Protein AF-A0A9P0LXF2-F1 (afdb_monomer)

Sequence (141 aa):
MTELFGRAYLKVKTGEIAANGFRVTGLWPLNKNIFTAVDYLAAQPLEESMVNLRTPAEGKPLTEASTSRQDTNIEPVPSTSGISHSSLGVVSPYDISPVPNKKRKPSNRGRNASVAAVITSSRYREDLIEKSKKKEEKQNK

Organism: Acanthoscelides obtectus (NCBI:txid200917)

Solvent-accessible surface area (backbone atoms only — not comparable to full-atom values): 9912 Å² total; per-residue (Å²): 112,69,68,61,52,53,56,50,50,62,68,65,69,40,69,66,56,54,50,50,50,30,43,74,69,23,66,42,71,73,39,69,88,78,55,54,75,72,77,47,54,84,72,49,77,80,77,75,82,73,94,73,89,83,83,91,79,86,89,86,89,83,82,93,78,94,76,94,77,80,91,77,89,75,79,86,74,80,87,85,77,85,78,69,67,82,79,72,76,66,75,51,69,57,77,79,53,65,78,82,83,77,80,77,73,85,71,84,79,71,78,82,88,80,78,92,73,62,78,90,39,68,67,50,53,53,54,50,55,52,55,51,50,59,50,51,59,63,70,78,105

Radius of gyration: 33.02 Å; Cα contacts (8 Å, |Δi|>4): 20; chains: 1; bounding box: 90×54×58 Å

pLDDT: mean 76.49, std 18.2, range [31.91, 96.12]

Foldseek 3Di:
DVVVVVVVVVVCPDVVNVQVVCVVCCVVVNDVVNDDPVNCPVVPPPPPDDDDDDDDDDDDDDDDDDDDDDDDDDDPDPPPDDDDPVPPPDDDPCNVPNDDDDPDDPDPPDDPDDDDDDCPDPVVVVVVVVVVVVVVVVVVD

Secondary structure (DSSP, 8-state):
-HHHHHHHHHHH--HHHHHHHHHHTTTTTT-TTTS-HHHHHTTS----S-------------------------------S---TTTTT---HHHHSPPP---PPPP--SPPPPPP--TTSHHHHHHHHHHHHHHHHHH--

Structure (mmCIF, N/CA/C/O backbone):
data_AF-A0A9P0LXF2-F1
#
_entry.id   AF-A0A9P0LXF2-F1
#
loop_
_atom_site.group_PDB
_atom_site.id
_atom_site.type_symbol
_atom_site.label_atom_id
_atom_site.label_alt_id
_atom_site.label_comp_id
_atom_site.label_asym_id
_atom_site.label_entity_id
_atom_site.label_seq_id
_atom_site.pdbx_PDB_ins_code
_atom_site.Cartn_x
_atom_site.Cartn_y
_atom_site.Cartn_z
_atom_site.occupancy
_atom_site.B_iso_or_equiv
_atom_site.auth_seq_id
_atom_site.auth_comp_id
_atom_site.auth_asym_id
_atom_site.auth_atom_id
_atom_site.pdbx_PDB_model_num
ATOM 1 N N . MET A 1 1 ? -10.678 0.001 17.768 1.00 59.47 1 MET A N 1
ATOM 2 C CA . MET A 1 1 ? -10.142 0.135 16.392 1.00 59.47 1 MET A CA 1
ATOM 3 C C . MET A 1 1 ? -8.732 -0.433 16.277 1.00 59.47 1 MET A C 1
ATOM 5 O O . MET A 1 1 ? -8.532 -1.309 15.448 1.00 59.47 1 MET A O 1
ATOM 9 N N . THR A 1 2 ? -7.784 -0.032 17.127 1.00 74.44 2 THR A N 1
ATOM 10 C CA . THR A 1 2 ? -6.371 -0.468 17.074 1.00 74.44 2 THR A CA 1
ATOM 11 C C . THR A 1 2 ? -6.164 -1.988 17.157 1.00 74.44 2 THR A C 1
ATOM 13 O O . THR A 1 2 ? -5.349 -2.533 16.421 1.00 74.44 2 THR A O 1
ATOM 16 N N . GLU A 1 3 ? -6.944 -2.701 17.975 1.00 83.56 3 GLU A N 1
ATOM 17 C CA . GLU A 1 3 ? -6.821 -4.163 18.117 1.00 83.56 3 GLU A CA 1
ATOM 18 C C . GLU A 1 3 ? -7.194 -4.946 16.852 1.00 83.56 3 GLU A C 1
ATOM 20 O O . GLU A 1 3 ? -6.553 -5.945 16.526 1.00 83.56 3 GLU A O 1
ATOM 25 N N . LEU A 1 4 ? -8.209 -4.486 16.113 1.00 91.25 4 LEU A N 1
ATOM 26 C CA . LEU A 1 4 ? -8.622 -5.120 14.862 1.00 91.25 4 LEU A CA 1
ATOM 27 C C . LEU A 1 4 ? -7.525 -4.970 13.802 1.00 91.25 4 LEU A C 1
ATOM 29 O O . LEU A 1 4 ? -7.168 -5.946 13.145 1.00 91.25 4 LEU A O 1
ATOM 33 N N . PHE A 1 5 ? -6.947 -3.768 13.696 1.00 86.81 5 PHE A N 1
ATOM 34 C CA . PHE A 1 5 ? -5.826 -3.498 12.797 1.00 86.81 5 PHE A CA 1
ATOM 35 C C . PHE A 1 5 ? -4.584 -4.314 13.160 1.00 86.81 5 PHE A C 1
ATOM 37 O O . PHE A 1 5 ? -3.991 -4.919 12.273 1.00 86.81 5 PHE A O 1
ATOM 44 N N . GLY A 1 6 ? -4.218 -4.402 14.443 1.00 90.69 6 GLY A N 1
ATOM 45 C CA . GLY A 1 6 ? -3.052 -5.180 14.876 1.00 90.69 6 GLY A CA 1
ATOM 46 C C . GLY A 1 6 ? -3.177 -6.669 14.538 1.00 90.69 6 GLY A C 1
ATOM 47 O O . GLY A 1 6 ? -2.262 -7.261 13.967 1.00 90.69 6 GLY A O 1
ATOM 48 N N . ARG A 1 7 ? -4.345 -7.268 14.810 1.00 88.94 7 ARG A N 1
ATOM 49 C CA . ARG A 1 7 ? -4.610 -8.682 14.490 1.00 88.94 7 ARG A CA 1
ATOM 50 C C . ARG A 1 7 ? -4.647 -8.941 12.985 1.00 88.94 7 ARG A C 1
ATOM 52 O O . ARG A 1 7 ? -4.134 -9.962 12.538 1.00 88.94 7 ARG A O 1
ATOM 59 N N . ALA A 1 8 ? -5.237 -8.035 12.207 1.00 89.44 8 ALA A N 1
ATOM 60 C CA . ALA A 1 8 ? -5.246 -8.141 10.751 1.00 89.44 8 ALA A CA 1
ATOM 61 C C . ALA A 1 8 ? -3.829 -8.012 10.168 1.00 89.44 8 ALA A C 1
ATOM 63 O O . ALA A 1 8 ? -3.437 -8.822 9.333 1.00 89.44 8 ALA A O 1
ATOM 64 N N . TYR A 1 9 ? -3.033 -7.059 10.656 1.00 88.56 9 TYR A N 1
ATOM 65 C CA . TYR A 1 9 ? -1.663 -6.838 10.198 1.00 88.56 9 TYR A CA 1
ATOM 66 C C . TYR A 1 9 ? -0.767 -8.060 10.432 1.00 88.56 9 TYR A C 1
ATOM 68 O O . TYR A 1 9 ? -0.079 -8.504 9.516 1.00 88.56 9 TYR A O 1
ATOM 76 N N . LEU A 1 10 ? -0.830 -8.660 11.626 1.00 88.06 10 LEU A N 1
ATOM 77 C CA . LEU A 1 10 ? -0.063 -9.872 11.936 1.00 88.06 10 LEU A CA 1
ATOM 78 C C . LEU A 1 10 ? -0.473 -11.068 11.062 1.00 88.06 10 LEU A C 1
ATOM 80 O O . LEU A 1 10 ? 0.386 -11.849 10.670 1.00 88.06 10 LEU A O 1
ATOM 84 N N . LYS A 1 11 ? -1.760 -11.184 10.707 1.00 87.56 11 LYS A N 1
ATOM 85 C CA . LYS A 1 11 ? -2.256 -12.231 9.797 1.00 87.56 11 LYS A CA 1
ATOM 86 C C . LYS A 1 11 ? -1.806 -12.046 8.349 1.00 87.56 11 LYS A C 1
ATOM 88 O O . LYS A 1 11 ? -1.623 -13.031 7.648 1.00 87.56 11 LYS A O 1
ATOM 93 N N . VAL A 1 12 ? -1.665 -10.804 7.893 1.00 87.44 12 VAL A N 1
ATOM 94 C CA . VAL A 1 12 ? -1.262 -10.486 6.512 1.00 87.44 12 VAL A CA 1
ATOM 95 C C . VAL A 1 12 ? 0.262 -10.522 6.344 1.00 87.44 12 VAL A C 1
ATOM 97 O O . VAL A 1 12 ? 0.768 -10.694 5.239 1.00 87.44 12 VAL A O 1
ATOM 100 N N . LYS A 1 13 ? 1.026 -10.420 7.435 1.00 86.00 13 LYS A N 1
ATOM 101 C CA . LYS A 1 13 ? 2.493 -10.487 7.424 1.00 86.00 13 LYS A CA 1
ATOM 102 C C . LYS A 1 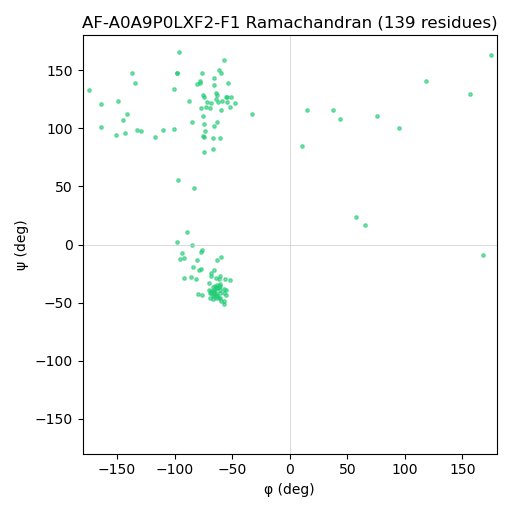13 ? 3.013 -11.936 7.419 1.00 86.00 13 LYS A C 1
ATOM 104 O O . LYS A 1 13 ? 3.872 -12.291 8.224 1.00 86.00 13 LYS A O 1
ATOM 109 N N . THR A 1 14 ? 2.492 -12.789 6.539 1.00 92.38 14 THR A N 1
ATOM 110 C CA . THR A 1 14 ? 2.969 -14.174 6.385 1.00 92.38 14 THR A CA 1
ATOM 111 C C . THR A 1 14 ? 3.939 -14.304 5.214 1.00 92.38 14 THR A C 1
ATOM 113 O O . THR A 1 14 ? 3.819 -13.622 4.195 1.00 92.38 14 THR A O 1
ATOM 116 N N . GLY A 1 15 ? 4.909 -15.215 5.344 1.00 91.69 15 GLY A N 1
ATOM 117 C CA . GLY A 1 15 ? 5.869 -15.508 4.275 1.00 91.69 15 GLY A CA 1
ATOM 118 C C . GLY A 1 15 ? 5.202 -16.048 3.008 1.00 91.69 15 GLY A C 1
ATOM 119 O O . GLY A 1 15 ? 5.661 -15.761 1.910 1.00 91.69 15 GLY A O 1
ATOM 120 N N . GLU A 1 16 ? 4.074 -16.749 3.138 1.00 93.56 16 GLU A N 1
ATOM 121 C CA . GLU A 1 16 ? 3.280 -17.238 2.003 1.00 93.56 16 GLU A CA 1
ATOM 122 C C . GLU A 1 16 ? 2.766 -16.102 1.113 1.00 93.56 16 GLU A C 1
ATOM 124 O O . GLU A 1 16 ? 2.783 -16.219 -0.112 1.00 93.56 16 GLU A O 1
ATOM 129 N N . ILE A 1 17 ? 2.344 -14.978 1.705 1.00 94.56 17 ILE A N 1
ATOM 130 C CA . ILE A 1 17 ? 1.909 -13.798 0.946 1.00 94.56 17 ILE A CA 1
ATOM 131 C C . ILE A 1 17 ? 3.096 -13.202 0.181 1.00 94.56 17 ILE A C 1
ATOM 133 O O . ILE A 1 17 ? 2.957 -12.879 -0.999 1.00 94.56 17 ILE A O 1
ATOM 137 N N . ALA A 1 18 ? 4.275 -13.133 0.806 1.00 94.12 18 ALA A N 1
ATOM 138 C CA . ALA A 1 18 ? 5.495 -12.682 0.137 1.00 94.12 18 ALA A CA 1
ATOM 13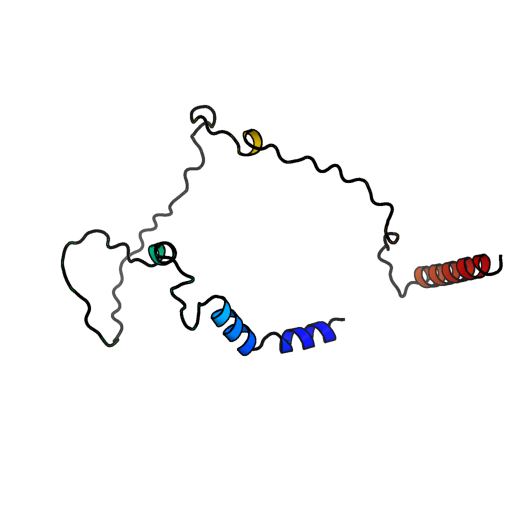9 C C . ALA A 1 18 ? 5.909 -13.627 -1.010 1.00 94.12 18 ALA A C 1
ATOM 141 O O . ALA A 1 18 ? 6.164 -13.168 -2.122 1.00 94.12 18 ALA A O 1
ATOM 142 N N . ALA A 1 19 ? 5.897 -14.944 -0.776 1.00 95.19 19 ALA A N 1
ATOM 143 C CA . ALA A 1 19 ? 6.214 -15.964 -1.777 1.00 95.19 19 ALA A CA 1
ATOM 144 C C . ALA A 1 19 ? 5.259 -15.909 -2.979 1.00 95.19 19 ALA A C 1
ATOM 146 O O . ALA A 1 19 ? 5.688 -15.977 -4.131 1.00 95.19 19 ALA A O 1
ATOM 147 N N . ASN A 1 20 ? 3.962 -15.721 -2.723 1.00 95.81 20 ASN A N 1
ATOM 148 C CA . ASN A 1 20 ? 2.974 -15.519 -3.777 1.00 95.81 20 ASN A CA 1
ATOM 149 C C . ASN A 1 20 ? 3.211 -14.217 -4.550 1.00 95.81 20 ASN A C 1
ATOM 151 O O . ASN A 1 20 ? 3.070 -14.216 -5.771 1.00 95.81 20 ASN A O 1
ATOM 155 N N . GLY A 1 21 ? 3.622 -13.145 -3.870 1.00 96.12 21 GLY A N 1
ATOM 156 C CA . GLY A 1 21 ? 4.048 -11.903 -4.512 1.00 96.12 21 GLY A CA 1
ATOM 157 C C . GLY A 1 21 ? 5.194 -12.130 -5.500 1.00 96.12 21 GLY A C 1
ATOM 158 O O . GLY A 1 21 ? 5.062 -11.769 -6.667 1.00 96.12 21 GLY A O 1
ATOM 159 N N . PHE A 1 22 ? 6.265 -12.807 -5.072 1.00 96.00 22 PHE A N 1
ATOM 160 C CA . PHE A 1 22 ? 7.400 -13.132 -5.946 1.00 96.00 22 PHE A CA 1
ATOM 161 C C . PHE A 1 22 ? 7.012 -14.002 -7.145 1.00 96.00 22 PHE A C 1
ATOM 163 O O . PHE A 1 22 ? 7.546 -13.819 -8.238 1.00 96.00 22 PHE A O 1
ATOM 170 N N . ARG A 1 23 ? 6.065 -14.926 -6.961 1.00 95.88 23 ARG A N 1
ATOM 171 C CA . ARG A 1 23 ? 5.566 -15.787 -8.038 1.00 95.88 23 ARG A CA 1
ATOM 172 C C . ARG A 1 23 ? 4.775 -15.009 -9.083 1.00 95.88 23 ARG A C 1
ATOM 174 O O . ARG A 1 23 ? 4.943 -15.258 -10.272 1.00 95.88 23 ARG A O 1
ATOM 181 N N . VAL A 1 24 ? 3.928 -14.070 -8.657 1.00 95.31 24 VAL A N 1
ATOM 182 C CA . VAL A 1 24 ? 3.116 -13.244 -9.569 1.00 95.31 24 VAL A CA 1
ATOM 183 C C . VAL A 1 24 ? 3.982 -12.260 -10.350 1.00 95.31 24 VAL A C 1
ATOM 185 O O . VAL A 1 24 ? 3.756 -12.066 -11.540 1.00 95.31 24 VAL A O 1
ATOM 188 N N . THR A 1 25 ? 4.996 -11.673 -9.715 1.00 95.06 25 THR A N 1
ATOM 189 C CA . THR A 1 25 ? 5.937 -10.776 -10.401 1.00 95.06 25 THR A CA 1
ATOM 190 C C . THR A 1 25 ? 6.972 -11.524 -11.244 1.00 95.06 25 THR A C 1
ATOM 192 O O . THR A 1 25 ? 7.747 -10.892 -11.953 1.00 95.06 25 THR A O 1
ATOM 195 N N . GLY A 1 26 ? 7.003 -12.860 -11.170 1.00 95.19 26 GLY A N 1
ATOM 196 C CA . GLY A 1 26 ? 8.004 -13.702 -11.824 1.00 95.19 26 GLY A CA 1
ATOM 197 C C . GLY A 1 26 ? 9.416 -13.514 -11.289 1.00 95.19 26 GLY A C 1
ATOM 198 O O . GLY A 1 26 ? 10.366 -13.921 -11.952 1.00 95.19 26 GLY A O 1
ATOM 199 N N . LEU A 1 27 ? 9.565 -12.909 -10.110 1.00 95.19 27 LEU A N 1
ATOM 200 C CA . LEU A 1 27 ? 10.851 -12.793 -9.433 1.00 95.19 27 LEU A CA 1
ATOM 201 C C . LEU A 1 27 ? 11.328 -14.175 -8.956 1.00 95.19 27 LEU A C 1
ATOM 203 O O . LEU A 1 27 ? 12.507 -14.500 -9.075 1.00 95.19 27 LEU A O 1
ATOM 207 N N . TRP A 1 28 ? 10.400 -14.996 -8.439 1.00 91.94 28 TRP A N 1
ATOM 208 C CA . TRP A 1 28 ? 10.677 -16.365 -8.001 1.00 91.94 28 TRP A CA 1
ATOM 209 C C . TRP A 1 28 ? 9.468 -17.314 -8.163 1.00 91.94 28 TRP A C 1
ATOM 211 O O . TRP A 1 28 ? 8.427 -17.072 -7.549 1.00 91.94 28 TRP A O 1
ATOM 221 N N . PRO A 1 29 ? 9.601 -18.437 -8.895 1.00 93.56 29 PRO A N 1
ATOM 222 C CA . PRO A 1 29 ? 10.730 -18.778 -9.760 1.00 93.56 29 PRO A CA 1
ATOM 223 C C . PRO A 1 29 ? 10.916 -17.730 -10.861 1.00 93.56 29 PRO A C 1
ATOM 225 O O . PRO A 1 29 ? 9.939 -17.136 -11.315 1.00 93.56 29 PRO A O 1
ATOM 228 N N . LEU A 1 30 ? 12.165 -17.499 -11.272 1.00 93.31 30 LEU A N 1
ATOM 229 C CA . LEU A 1 30 ? 12.481 -16.475 -12.264 1.00 93.31 30 LEU A CA 1
ATOM 230 C C . LEU A 1 30 ? 11.748 -16.758 -13.585 1.00 93.31 30 LEU A C 1
ATOM 232 O O . LEU A 1 30 ? 12.031 -17.752 -14.259 1.00 93.31 30 LEU A O 1
ATOM 236 N N . ASN A 1 31 ? 10.843 -15.864 -13.978 1.00 94.44 31 ASN A N 1
ATOM 237 C CA . ASN A 1 31 ? 10.129 -15.932 -15.246 1.00 94.44 31 ASN A CA 1
ATOM 238 C C . ASN A 1 31 ? 10.751 -14.966 -16.262 1.00 94.44 31 ASN A C 1
ATOM 240 O O . ASN A 1 31 ? 10.450 -13.773 -16.276 1.00 94.44 31 ASN A O 1
ATOM 244 N N . LYS A 1 32 ? 11.588 -15.501 -17.155 1.00 92.25 32 LYS A N 1
ATOM 245 C CA . LYS A 1 32 ? 12.301 -14.730 -18.190 1.00 92.25 32 LYS A CA 1
ATOM 246 C C . LYS A 1 32 ? 11.385 -14.040 -19.208 1.00 92.25 32 LYS A C 1
ATOM 248 O O . LYS A 1 32 ? 11.859 -13.192 -19.943 1.00 92.25 32 LYS A O 1
ATOM 253 N N . ASN A 1 33 ? 10.097 -14.382 -19.256 1.00 93.31 33 ASN A N 1
ATOM 254 C CA . ASN A 1 33 ? 9.146 -13.743 -20.169 1.00 93.31 33 ASN A CA 1
ATOM 255 C C . ASN A 1 33 ? 8.634 -12.390 -19.644 1.00 93.31 33 ASN A C 1
ATOM 257 O O . ASN A 1 33 ? 7.996 -11.657 -20.391 1.00 93.31 33 ASN A O 1
ATOM 261 N N . ILE A 1 34 ? 8.868 -12.082 -18.361 1.00 93.19 34 ILE A N 1
ATOM 262 C CA . ILE A 1 34 ? 8.467 -10.812 -17.733 1.00 93.19 34 ILE A CA 1
ATOM 263 C C . ILE A 1 34 ? 9.595 -9.773 -17.815 1.00 93.19 34 ILE A C 1
ATOM 265 O O . ILE A 1 34 ? 9.316 -8.581 -17.888 1.00 93.19 34 ILE A O 1
ATOM 269 N N . PHE A 1 35 ? 10.852 -10.222 -17.840 1.00 92.44 35 PHE A N 1
ATOM 270 C CA . PHE A 1 35 ? 12.033 -9.364 -17.906 1.00 92.44 35 PHE A CA 1
ATOM 271 C C . PHE A 1 35 ? 12.585 -9.312 -19.327 1.00 92.44 35 PHE A C 1
ATOM 273 O O . PHE A 1 35 ? 12.765 -10.337 -19.983 1.00 92.44 35 PHE A O 1
ATOM 280 N N . THR A 1 36 ? 12.891 -8.113 -19.798 1.00 92.50 36 THR A N 1
ATOM 281 C CA . THR A 1 36 ? 13.516 -7.878 -21.100 1.00 92.50 36 THR A CA 1
ATOM 282 C C . THR A 1 36 ? 15.029 -7.737 -20.957 1.00 92.50 36 THR A C 1
ATOM 284 O O . THR A 1 36 ? 15.548 -7.532 -19.864 1.00 92.50 36 THR A O 1
ATOM 287 N N . ALA A 1 37 ? 15.769 -7.803 -22.069 1.00 88.81 37 ALA A N 1
ATOM 288 C CA . ALA A 1 37 ? 17.223 -7.612 -22.052 1.00 88.81 37 ALA A CA 1
ATOM 289 C C . ALA A 1 37 ? 17.644 -6.261 -21.438 1.00 88.81 37 ALA A C 1
ATOM 291 O O . ALA A 1 37 ? 18.706 -6.173 -20.829 1.00 88.81 37 ALA A O 1
ATOM 292 N N . VAL A 1 38 ? 16.791 -5.237 -21.559 1.00 91.38 38 VAL A N 1
ATOM 293 C CA . VAL A 1 38 ? 17.031 -3.892 -21.020 1.00 91.38 38 VAL A CA 1
ATOM 294 C C . VAL A 1 38 ? 17.112 -3.906 -19.493 1.00 91.38 38 VAL A C 1
ATOM 296 O O . VAL A 1 38 ? 17.973 -3.237 -18.927 1.00 91.38 38 VAL A O 1
ATOM 299 N N . ASP A 1 39 ? 16.291 -4.722 -18.828 1.00 90.94 39 ASP A N 1
ATOM 300 C CA . ASP A 1 39 ? 16.255 -4.826 -17.362 1.00 90.94 39 ASP A CA 1
ATOM 301 C C . ASP A 1 39 ? 17.560 -5.405 -16.785 1.00 90.94 39 ASP A C 1
ATOM 303 O O . ASP A 1 39 ? 17.899 -5.163 -15.627 1.00 90.94 39 ASP A O 1
ATOM 307 N N . TYR A 1 40 ? 18.326 -6.133 -17.604 1.00 86.75 40 TYR A N 1
ATOM 308 C CA . TYR A 1 40 ? 19.616 -6.711 -17.229 1.00 86.75 40 TYR A CA 1
ATOM 309 C C . TYR A 1 40 ? 20.814 -5.808 -17.552 1.00 86.75 40 TYR A C 1
ATOM 311 O O . TYR A 1 40 ? 21.906 -6.085 -17.060 1.00 86.75 40 TYR A O 1
ATOM 319 N N . LEU A 1 41 ? 20.643 -4.726 -18.327 1.00 88.94 41 LEU A N 1
ATOM 320 C CA . LEU A 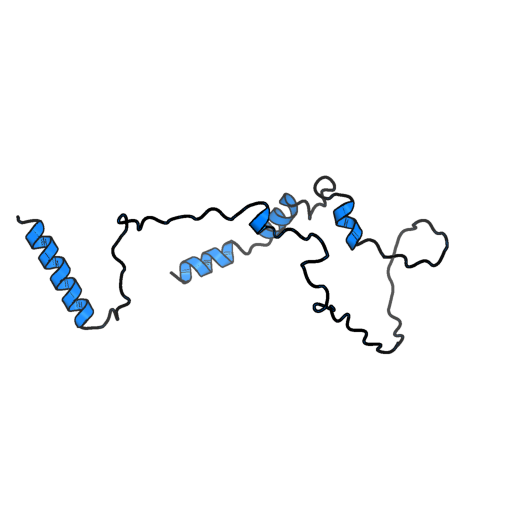1 41 ? 21.749 -3.836 -18.720 1.00 88.94 41 LEU A CA 1
ATOM 321 C C . LEU A 1 41 ? 22.423 -3.178 -17.513 1.00 88.94 41 LEU A C 1
ATOM 323 O O . LEU A 1 41 ? 23.638 -3.043 -17.491 1.00 88.94 41 LEU A O 1
ATOM 327 N N . ALA A 1 42 ? 21.653 -2.821 -16.483 1.00 85.56 42 ALA A N 1
ATOM 328 C CA . ALA A 1 42 ? 22.195 -2.220 -15.263 1.00 85.56 42 ALA A CA 1
ATOM 329 C C . ALA A 1 42 ? 23.047 -3.196 -14.432 1.00 85.56 42 ALA A C 1
ATOM 331 O O . ALA A 1 42 ? 23.888 -2.768 -13.649 1.00 85.56 42 ALA A O 1
ATOM 332 N N . ALA A 1 43 ? 22.807 -4.502 -14.584 1.00 83.50 43 ALA A N 1
ATOM 333 C CA . ALA A 1 43 ? 23.564 -5.551 -13.912 1.00 83.50 43 ALA A CA 1
ATOM 334 C C . ALA A 1 43 ? 24.731 -6.069 -14.764 1.00 83.50 43 ALA A C 1
ATOM 336 O O . ALA A 1 43 ? 25.519 -6.875 -14.268 1.00 83.50 43 ALA A O 1
ATOM 337 N N . GLN A 1 44 ? 24.839 -5.649 -16.032 1.00 81.88 44 GLN A N 1
ATOM 338 C CA . GLN A 1 44 ? 26.012 -5.971 -16.829 1.00 81.88 44 GLN A CA 1
ATOM 339 C C . GLN A 1 44 ? 27.224 -5.299 -16.184 1.00 81.88 44 GLN A C 1
ATOM 341 O O . GLN A 1 44 ? 27.203 -4.084 -15.972 1.00 81.88 44 GLN A O 1
ATOM 346 N N . PRO A 1 45 ? 28.281 -6.063 -15.866 1.00 81.56 45 PRO A N 1
ATOM 347 C CA . PRO A 1 45 ? 29.556 -5.471 -15.517 1.00 81.56 45 PRO A CA 1
ATOM 348 C C . PRO A 1 45 ? 29.957 -4.545 -16.662 1.00 81.56 45 PRO A C 1
ATOM 350 O O . PRO A 1 45 ? 30.016 -4.973 -17.818 1.00 81.56 45 PRO A O 1
ATOM 353 N N . LEU A 1 46 ? 30.179 -3.267 -16.355 1.00 71.31 46 LEU A N 1
ATOM 354 C CA . LEU A 1 46 ? 30.854 -2.371 -17.277 1.00 71.31 46 LEU A CA 1
ATOM 355 C C . LEU A 1 46 ? 32.287 -2.895 -17.366 1.00 71.31 46 LEU A C 1
ATOM 357 O O . LEU A 1 46 ? 33.129 -2.578 -16.532 1.00 71.31 46 LEU A O 1
ATOM 361 N N . GLU A 1 47 ? 32.532 -3.778 -18.327 1.00 66.62 47 GLU A N 1
ATOM 362 C CA . GLU A 1 47 ? 33.878 -4.161 -18.727 1.00 66.62 47 GLU A CA 1
ATOM 363 C C . GLU A 1 47 ? 34.505 -2.910 -19.351 1.00 66.62 47 GLU A C 1
ATOM 365 O O . GLU A 1 47 ? 34.459 -2.693 -20.566 1.00 66.62 47 GLU A O 1
ATOM 370 N N . GLU A 1 48 ? 35.025 -2.026 -18.499 1.00 62.41 48 GLU A N 1
ATOM 371 C CA . GLU A 1 48 ? 35.927 -0.957 -18.895 1.00 62.41 48 GLU A CA 1
ATOM 372 C C . GLU A 1 48 ? 37.167 -1.616 -19.501 1.00 62.41 48 GLU A C 1
ATOM 374 O O . GLU A 1 48 ? 38.092 -2.035 -18.814 1.00 62.41 48 GLU A O 1
ATOM 379 N N . SER A 1 49 ? 37.104 -1.792 -20.820 1.00 58.16 49 SER A N 1
ATOM 380 C CA . SER A 1 49 ? 38.177 -2.098 -21.759 1.00 58.16 49 SER A CA 1
ATOM 381 C C . SER A 1 49 ? 39.523 -2.492 -21.140 1.00 58.16 49 SER A C 1
ATOM 383 O O . SER A 1 49 ? 40.453 -1.688 -21.103 1.00 58.16 49 SER A O 1
ATOM 385 N N . MET A 1 50 ? 39.691 -3.768 -20.807 1.00 49.06 50 MET A N 1
ATOM 386 C CA . MET A 1 50 ? 40.978 -4.434 -20.989 1.00 49.06 50 MET A CA 1
ATOM 387 C C . MET A 1 50 ? 40.743 -5.783 -21.668 1.00 49.06 50 MET A C 1
ATOM 389 O O . MET A 1 50 ? 40.336 -6.775 -21.080 1.00 49.06 50 MET A O 1
ATOM 393 N N . VAL A 1 51 ? 40.966 -5.759 -22.977 1.00 48.97 51 VAL A N 1
ATOM 394 C CA . VAL A 1 51 ? 41.054 -6.873 -23.921 1.00 48.97 51 VAL A CA 1
ATOM 395 C C . VAL A 1 51 ? 41.654 -8.144 -23.286 1.00 48.97 51 VAL A C 1
ATOM 397 O O . VAL A 1 51 ? 42.842 -8.160 -22.982 1.00 48.97 51 VAL A O 1
ATOM 400 N N . ASN A 1 52 ? 40.868 -9.217 -23.119 1.00 47.41 52 ASN A N 1
ATOM 401 C CA . ASN A 1 52 ? 40.929 -10.468 -23.907 1.00 47.41 52 ASN A CA 1
ATOM 402 C C . ASN A 1 52 ? 40.335 -11.688 -23.168 1.00 47.41 52 ASN A C 1
ATOM 404 O O . ASN A 1 52 ? 40.782 -12.050 -22.088 1.00 47.41 52 ASN A O 1
ATOM 408 N N . LEU A 1 53 ? 39.435 -12.387 -23.876 1.00 52.12 53 LEU A N 1
ATOM 409 C CA . LEU A 1 53 ? 39.202 -13.843 -23.883 1.00 52.12 53 LEU A CA 1
ATOM 410 C C . LEU A 1 53 ? 39.184 -14.572 -22.523 1.00 52.12 53 LEU A C 1
ATOM 412 O O . LEU A 1 53 ? 40.244 -14.940 -22.022 1.00 52.12 53 LEU A O 1
ATOM 416 N N . ARG A 1 54 ? 37.997 -15.004 -22.061 1.00 43.09 54 ARG A N 1
ATOM 417 C CA . ARG A 1 54 ? 37.726 -16.432 -21.766 1.00 43.09 54 ARG A CA 1
ATOM 418 C C . ARG A 1 54 ? 36.266 -16.717 -21.387 1.00 43.09 54 ARG A C 1
ATOM 420 O O . ARG A 1 54 ? 35.650 -16.054 -20.567 1.00 43.09 54 ARG A O 1
ATOM 427 N N . THR A 1 55 ? 35.776 -17.757 -22.045 1.00 38.75 55 THR A N 1
ATOM 428 C CA . THR A 1 55 ? 34.510 -18.492 -21.948 1.00 38.75 55 THR A CA 1
ATOM 429 C C . THR A 1 55 ? 34.269 -19.065 -20.531 1.00 38.75 55 THR A C 1
ATOM 431 O O . THR A 1 55 ? 35.237 -19.249 -19.792 1.00 38.75 55 THR A O 1
ATOM 434 N N . PRO A 1 56 ? 33.015 -19.380 -20.137 1.00 50.16 56 PRO A N 1
ATOM 435 C CA . PRO A 1 56 ? 32.636 -19.686 -18.756 1.00 50.16 56 PRO A CA 1
ATOM 436 C C . PRO A 1 56 ? 32.966 -21.130 -18.361 1.00 50.16 56 PRO A C 1
ATOM 438 O O . PRO A 1 56 ? 32.672 -22.059 -19.112 1.00 50.16 56 PRO A O 1
ATOM 441 N N . ALA A 1 57 ? 33.488 -21.321 -17.149 1.00 36.81 57 ALA A N 1
ATOM 442 C CA . ALA A 1 57 ? 33.547 -22.619 -16.486 1.00 36.81 57 ALA A CA 1
ATOM 443 C C . ALA A 1 57 ? 33.088 -22.488 -15.029 1.00 36.81 57 ALA A C 1
ATOM 445 O O . ALA A 1 57 ? 33.379 -21.513 -14.339 1.00 36.81 57 ALA A O 1
ATOM 446 N N . GLU A 1 58 ? 32.311 -23.481 -14.621 1.00 43.25 58 GLU A N 1
ATOM 447 C CA . GLU A 1 58 ? 31.589 -23.620 -13.367 1.00 43.25 58 GLU A CA 1
ATOM 448 C C . GLU A 1 58 ? 32.491 -23.648 -12.120 1.00 43.25 58 GLU A C 1
ATOM 450 O O . GLU A 1 58 ? 33.570 -24.231 -12.123 1.00 43.25 58 GLU A O 1
ATOM 455 N N . GLY A 1 59 ? 31.942 -23.166 -10.999 1.00 41.06 59 GLY A N 1
ATOM 456 C CA . GLY A 1 59 ? 32.040 -23.891 -9.730 1.00 41.06 59 GLY A CA 1
ATOM 457 C C . GLY A 1 59 ? 33.170 -23.541 -8.753 1.00 41.06 59 GLY A C 1
ATOM 458 O O . GLY A 1 59 ? 34.226 -24.161 -8.771 1.00 41.06 59 GLY A O 1
ATOM 459 N N . LYS A 1 60 ? 32.782 -22.744 -7.743 1.00 38.56 60 LYS A N 1
ATOM 460 C CA . LYS A 1 60 ? 33.087 -22.829 -6.289 1.00 38.56 60 LYS A CA 1
ATOM 461 C C . LYS A 1 60 ? 33.849 -21.641 -5.662 1.00 38.56 60 LYS A C 1
ATOM 463 O O . LYS A 1 60 ? 34.746 -21.092 -6.290 1.00 38.56 60 LYS A O 1
ATOM 468 N N . PRO A 1 61 ? 33.483 -21.246 -4.418 1.00 55.88 61 PRO A N 1
ATOM 469 C CA . PRO A 1 61 ? 33.953 -20.022 -3.766 1.00 55.88 61 PRO A CA 1
ATOM 470 C C . PRO A 1 61 ? 35.119 -20.295 -2.808 1.00 55.88 61 PRO A C 1
ATOM 472 O O . PRO A 1 61 ? 35.101 -21.330 -2.154 1.00 55.88 61 PRO A O 1
ATOM 475 N N . LEU A 1 62 ? 36.059 -19.357 -2.645 1.00 37.09 62 LEU A N 1
ATOM 476 C CA . LEU A 1 62 ? 36.857 -19.205 -1.415 1.00 37.09 62 LEU A CA 1
ATOM 477 C C . LEU A 1 62 ? 37.559 -17.829 -1.356 1.00 37.09 62 LEU A C 1
ATOM 479 O O . LEU A 1 62 ? 38.371 -17.492 -2.208 1.00 37.09 62 LEU A O 1
ATOM 483 N N . THR A 1 63 ? 37.220 -17.105 -0.286 1.00 31.91 63 THR A N 1
ATOM 484 C CA . THR A 1 63 ? 38.134 -16.546 0.730 1.00 31.91 63 THR A CA 1
ATOM 485 C C . THR A 1 63 ? 38.988 -15.312 0.429 1.00 31.91 63 THR A C 1
ATOM 487 O O . THR A 1 63 ? 39.981 -15.353 -0.286 1.00 31.91 63 THR A O 1
ATOM 490 N N . GLU A 1 64 ? 38.582 -14.242 1.120 1.00 48.97 64 GLU A N 1
ATOM 491 C CA . GLU A 1 64 ? 39.350 -13.178 1.781 1.00 48.97 64 GLU A CA 1
ATOM 492 C C . GLU A 1 64 ? 40.840 -13.031 1.432 1.00 48.97 64 GLU A C 1
ATOM 494 O O . GLU A 1 64 ? 41.687 -13.822 1.841 1.00 48.97 64 GLU A O 1
ATOM 499 N N . ALA A 1 65 ? 41.170 -11.889 0.827 1.00 35.66 65 ALA A N 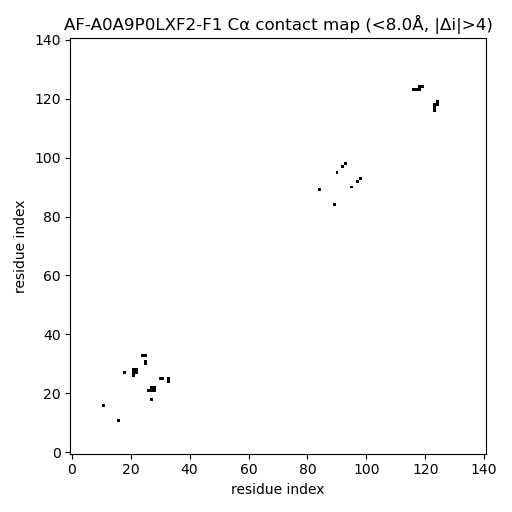1
ATOM 500 C CA . ALA A 1 65 ? 42.464 -11.250 1.007 1.00 35.66 65 ALA A CA 1
ATOM 501 C C . ALA A 1 65 ? 42.270 -9.731 1.072 1.00 35.66 65 ALA A C 1
ATOM 503 O O . ALA A 1 65 ? 41.895 -9.080 0.096 1.00 35.66 65 ALA A O 1
ATOM 504 N N . SER A 1 66 ? 42.521 -9.172 2.254 1.00 45.28 66 SER A N 1
ATOM 505 C CA . SER A 1 66 ? 42.650 -7.740 2.492 1.00 45.28 66 SER A CA 1
ATOM 506 C C . SER A 1 66 ? 43.697 -7.137 1.558 1.00 45.28 66 SER A C 1
ATOM 508 O O . SER A 1 66 ? 44.847 -7.571 1.540 1.00 45.28 66 SER A O 1
ATOM 510 N N . THR A 1 67 ? 43.342 -6.091 0.818 1.00 39.03 67 THR A N 1
ATOM 511 C CA . THR A 1 67 ? 44.317 -5.158 0.244 1.00 39.03 67 THR A CA 1
ATOM 512 C C . THR A 1 67 ? 43.717 -3.759 0.253 1.00 39.03 67 THR A C 1
ATOM 514 O O . THR A 1 67 ? 42.800 -3.437 -0.493 1.00 39.03 67 THR A O 1
ATOM 517 N N . SER A 1 68 ? 44.254 -2.952 1.164 1.00 48.75 68 SER A N 1
ATOM 518 C CA . SER A 1 68 ? 44.090 -1.504 1.275 1.00 48.75 68 SER A CA 1
ATOM 519 C C . SER A 1 68 ? 44.372 -0.810 -0.053 1.00 48.75 68 SER A C 1
ATOM 521 O O . SER A 1 68 ? 45.471 -1.009 -0.564 1.00 48.75 68 SER A O 1
ATOM 523 N N . ARG A 1 69 ? 43.445 0.029 -0.551 1.00 47.31 69 ARG A N 1
ATOM 524 C CA . ARG A 1 69 ? 43.693 1.102 -1.537 1.00 47.31 69 ARG A CA 1
ATOM 525 C C . ARG A 1 69 ? 42.702 2.267 -1.357 1.00 47.31 69 ARG A C 1
ATOM 527 O O . ARG A 1 69 ? 41.582 2.227 -1.838 1.00 47.31 69 ARG A O 1
ATOM 534 N N . GLN A 1 70 ? 43.181 3.247 -0.593 1.00 44.22 70 GLN A N 1
ATOM 535 C CA . GLN A 1 70 ? 43.121 4.705 -0.782 1.00 44.22 70 GLN A CA 1
ATOM 536 C C . GLN A 1 70 ? 41.849 5.341 -1.372 1.00 44.22 70 GLN A C 1
ATOM 538 O O . GLN A 1 70 ? 41.541 5.206 -2.553 1.00 44.22 70 GLN A O 1
ATOM 543 N N . ASP A 1 71 ? 41.222 6.163 -0.525 1.00 47.50 71 ASP A N 1
ATOM 544 C CA . ASP A 1 71 ? 40.255 7.203 -0.859 1.00 47.50 71 ASP A CA 1
ATOM 545 C C . ASP A 1 71 ? 40.725 8.086 -2.025 1.00 47.50 71 ASP A C 1
ATOM 547 O O . ASP A 1 71 ? 41.732 8.788 -1.929 1.00 47.50 71 ASP A O 1
ATOM 551 N N . THR A 1 72 ? 39.928 8.140 -3.091 1.00 44.91 72 THR A N 1
ATOM 552 C CA . THR A 1 72 ? 39.813 9.349 -3.915 1.00 44.91 72 THR A CA 1
ATOM 5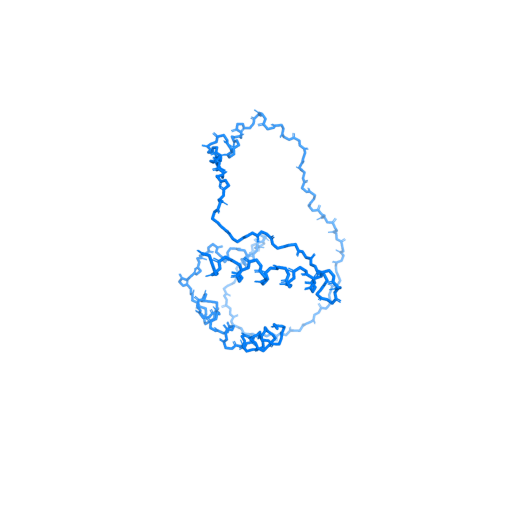53 C C . THR A 1 72 ? 38.334 9.678 -4.070 1.00 44.91 72 THR A C 1
ATOM 555 O O . THR A 1 72 ? 37.602 9.098 -4.864 1.00 44.91 72 THR A O 1
ATOM 558 N N . ASN A 1 73 ? 37.893 10.601 -3.220 1.00 55.75 73 ASN A N 1
ATOM 559 C CA . ASN A 1 73 ? 36.603 11.264 -3.288 1.00 55.75 73 ASN A CA 1
ATOM 560 C C . ASN A 1 73 ? 36.526 12.080 -4.592 1.00 55.75 73 ASN A C 1
ATOM 562 O O . ASN A 1 73 ? 37.153 13.134 -4.694 1.00 55.75 73 ASN A O 1
ATOM 566 N N . ILE A 1 74 ? 35.776 11.593 -5.581 1.00 57.91 74 ILE A N 1
ATOM 567 C CA . ILE A 1 74 ? 35.259 12.420 -6.674 1.00 57.91 74 ILE A CA 1
ATOM 568 C C . ILE A 1 74 ? 33.740 12.368 -6.567 1.00 57.91 74 ILE A C 1
ATOM 570 O O . ILE A 1 74 ? 33.082 11.463 -7.077 1.00 57.91 74 ILE A O 1
ATOM 574 N N . GLU A 1 75 ? 33.189 13.340 -5.854 1.00 59.66 75 GLU A N 1
ATOM 575 C CA . GLU A 1 75 ? 31.760 13.616 -5.832 1.00 59.66 75 GLU A CA 1
ATOM 576 C C . GLU A 1 75 ? 31.340 14.148 -7.220 1.00 59.66 75 GLU A C 1
ATOM 578 O O . GLU A 1 75 ? 31.875 15.169 -7.667 1.00 59.66 75 GLU A O 1
ATOM 583 N N . PRO A 1 76 ? 30.399 13.511 -7.941 1.00 60.00 76 PRO A N 1
ATOM 584 C CA . PRO A 1 76 ? 29.817 14.112 -9.130 1.00 60.00 76 PRO A CA 1
ATOM 585 C C . PRO A 1 76 ? 28.840 15.202 -8.683 1.00 60.00 76 PRO A C 1
ATOM 587 O O . PRO A 1 76 ? 27.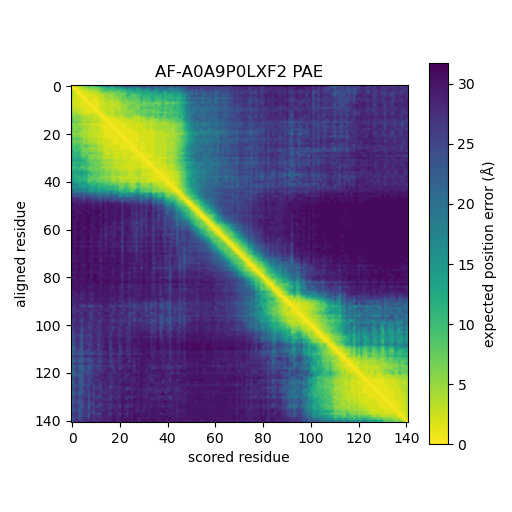670 14.938 -8.413 1.00 60.00 76 PRO A O 1
ATOM 590 N N . VAL A 1 77 ? 29.312 16.444 -8.590 1.00 64.44 77 VAL A N 1
ATOM 591 C CA . VAL A 1 77 ? 28.419 17.589 -8.387 1.00 64.44 77 VAL A CA 1
ATOM 592 C C . VAL A 1 77 ? 27.667 17.844 -9.700 1.00 64.44 77 VAL A C 1
ATOM 594 O O . VAL A 1 77 ? 28.305 18.146 -10.713 1.00 64.44 77 VAL A O 1
ATOM 597 N N . PRO A 1 78 ? 26.325 17.743 -9.740 1.00 55.12 78 PRO A N 1
ATOM 598 C CA . PRO A 1 78 ? 25.581 18.090 -10.938 1.00 55.12 78 PRO A CA 1
ATOM 599 C C . PRO A 1 78 ? 25.664 19.605 -11.145 1.00 55.12 78 PRO A C 1
ATOM 601 O O . PRO A 1 78 ? 25.207 20.398 -10.322 1.00 55.12 78 PRO A O 1
ATOM 604 N N . SER A 1 79 ? 26.260 20.018 -12.263 1.00 65.94 79 SER A N 1
ATOM 605 C CA . SER A 1 79 ? 26.323 21.421 -12.667 1.00 65.94 79 SER A CA 1
ATOM 606 C C . SER A 1 79 ? 24.947 21.856 -13.188 1.00 65.94 79 SER A C 1
ATOM 608 O O . SER A 1 79 ? 24.679 21.859 -14.387 1.00 65.94 79 SER A O 1
ATOM 610 N N . THR A 1 80 ? 24.018 22.163 -12.280 1.00 64.50 80 THR A N 1
ATOM 611 C CA . THR A 1 80 ? 22.671 22.653 -12.618 1.00 64.50 80 THR A CA 1
ATOM 612 C C . THR A 1 80 ? 22.607 24.174 -12.533 1.00 64.50 80 THR A C 1
ATOM 614 O O . THR A 1 80 ? 21.799 24.733 -11.798 1.00 64.50 80 THR A O 1
ATOM 617 N N . SER A 1 81 ? 23.473 24.880 -13.249 1.00 64.06 81 SER A N 1
ATOM 618 C CA . SER A 1 81 ? 23.318 26.327 -13.414 1.00 64.06 81 SER A CA 1
ATOM 619 C C . SER A 1 81 ? 24.189 26.803 -14.562 1.00 64.06 81 SER A C 1
ATOM 621 O O . SER A 1 81 ? 25.393 26.972 -14.394 1.00 64.06 81 SER A O 1
ATOM 623 N N . GLY A 1 82 ? 23.595 27.026 -15.734 1.00 59.53 82 GLY A N 1
ATOM 624 C CA . GLY A 1 82 ? 24.335 27.709 -16.795 1.00 59.53 82 GLY A CA 1
ATOM 625 C C . GLY A 1 82 ? 23.741 27.705 -18.192 1.00 59.53 82 GLY A C 1
ATOM 626 O O . GLY A 1 82 ? 24.260 28.423 -19.038 1.00 59.53 82 GLY A O 1
ATOM 627 N N . ILE A 1 83 ? 22.676 26.950 -18.473 1.00 58.00 83 ILE A N 1
ATOM 628 C CA . ILE A 1 83 ? 22.110 26.932 -19.825 1.00 58.00 83 ILE A CA 1
ATOM 629 C C . ILE A 1 83 ? 20.760 27.636 -19.808 1.00 58.00 83 ILE A C 1
ATOM 631 O O . ILE A 1 83 ? 19.746 27.075 -19.400 1.00 58.00 83 ILE A O 1
ATOM 635 N N . SER A 1 84 ? 20.771 28.904 -20.220 1.00 60.69 84 SER A N 1
ATOM 636 C CA . SER A 1 84 ? 19.566 29.698 -20.444 1.00 60.69 84 SER A CA 1
ATOM 637 C C . SER A 1 84 ? 18.606 28.938 -21.359 1.00 60.69 84 SER A C 1
ATOM 639 O O . SER A 1 84 ? 18.922 28.652 -22.511 1.00 60.69 84 SER A O 1
ATOM 641 N N . HIS A 1 85 ? 17.413 28.634 -20.847 1.00 56.66 85 HIS A N 1
ATOM 642 C CA . HIS A 1 85 ? 16.391 27.819 -21.515 1.00 56.66 85 HIS A CA 1
ATOM 643 C C . HIS A 1 85 ? 15.899 28.378 -22.865 1.00 56.66 85 HIS A C 1
ATOM 645 O O . HIS A 1 85 ? 15.204 27.678 -23.595 1.00 56.66 85 HIS A O 1
ATOM 651 N N . SER A 1 86 ? 16.254 29.617 -23.223 1.00 59.34 86 SER A N 1
ATOM 652 C CA . SER A 1 86 ? 15.816 30.263 -24.463 1.00 59.34 86 SER A CA 1
ATOM 653 C C . SER A 1 86 ? 16.573 29.816 -25.719 1.00 59.34 86 SER A C 1
ATOM 655 O O . SER A 1 86 ? 16.030 29.964 -26.810 1.00 59.34 86 SER A O 1
ATOM 657 N N . SER A 1 87 ? 17.791 29.266 -25.612 1.00 60.22 87 SER A N 1
ATOM 658 C CA . SER A 1 87 ? 18.614 28.930 -26.791 1.00 60.22 87 SER A CA 1
ATOM 659 C C . SER A 1 87 ? 18.500 27.477 -27.266 1.00 60.22 87 SER A C 1
ATOM 661 O O . SER A 1 87 ? 18.941 27.171 -28.370 1.00 60.22 87 SER A O 1
ATOM 663 N N . LEU A 1 88 ? 17.896 26.583 -26.474 1.00 61.03 88 LEU A N 1
ATOM 664 C CA . LEU A 1 88 ? 17.813 25.148 -26.786 1.00 61.03 88 LEU A CA 1
ATOM 665 C C . LEU A 1 88 ? 16.489 24.706 -27.430 1.00 61.03 88 LEU A C 1
ATOM 667 O O . LEU A 1 88 ? 16.296 23.514 -27.653 1.00 61.03 88 LEU A O 1
ATOM 671 N N . GLY A 1 89 ? 15.554 25.625 -27.698 1.00 66.56 89 GLY A N 1
ATOM 672 C CA . GLY A 1 89 ? 14.238 25.254 -28.236 1.00 66.56 89 GLY A CA 1
ATOM 673 C C . GLY A 1 89 ? 13.474 24.266 -27.341 1.00 66.56 89 GLY A C 1
ATOM 674 O O . GLY A 1 89 ? 12.635 23.513 -27.829 1.00 66.56 89 GLY A O 1
ATOM 675 N N . VAL A 1 90 ? 13.787 24.233 -26.040 1.00 75.62 90 VAL A N 1
ATOM 676 C CA . VAL A 1 90 ? 13.170 23.307 -25.089 1.00 75.62 90 VAL A CA 1
ATOM 677 C C . VAL A 1 90 ? 11.759 23.800 -24.809 1.00 75.62 90 VAL A C 1
ATOM 679 O O . VAL A 1 90 ? 11.550 24.772 -24.087 1.00 75.62 90 VAL A O 1
ATOM 682 N N . VAL A 1 91 ? 10.795 23.122 -25.420 1.00 75.62 91 VAL A N 1
ATOM 683 C CA . VAL A 1 91 ? 9.371 23.354 -25.199 1.00 75.62 91 VAL A CA 1
ATOM 684 C C . VAL A 1 91 ? 8.995 22.776 -23.835 1.00 75.62 91 VAL A C 1
ATOM 686 O O . VAL A 1 91 ? 9.283 21.610 -23.548 1.00 75.62 91 VAL A O 1
ATOM 689 N N . SER A 1 92 ? 8.362 23.581 -22.979 1.00 82.00 92 SER A N 1
ATOM 690 C CA . SER A 1 92 ? 7.887 23.100 -21.682 1.00 82.00 92 SER A CA 1
ATOM 691 C C . SER A 1 92 ? 6.782 22.062 -21.894 1.00 82.00 92 SER A C 1
ATOM 693 O O . SER A 1 92 ? 5.932 22.252 -22.766 1.00 82.00 92 SER A O 1
ATOM 695 N N . PRO A 1 93 ? 6.689 20.996 -21.080 1.00 84.31 93 PRO A N 1
ATOM 696 C CA . PRO A 1 93 ? 5.555 20.071 -21.141 1.00 84.31 93 PRO A CA 1
ATOM 697 C C . PRO A 1 93 ? 4.189 20.778 -21.054 1.00 84.31 93 PRO A C 1
ATOM 699 O O . PRO A 1 93 ? 3.216 20.328 -21.658 1.00 84.31 93 PRO A O 1
ATOM 702 N N . TYR A 1 94 ? 4.127 21.916 -20.350 1.00 84.88 94 TYR A N 1
ATOM 703 C CA . TYR A 1 94 ? 2.930 22.755 -20.258 1.00 84.88 94 TYR A CA 1
ATOM 704 C C . TYR A 1 94 ? 2.553 23.448 -21.578 1.00 84.88 94 TYR A C 1
ATOM 706 O O . TYR A 1 94 ? 1.370 23.717 -21.784 1.00 84.88 94 TYR A O 1
ATOM 714 N N . ASP A 1 95 ? 3.522 23.702 -22.462 1.00 84.31 95 ASP A N 1
ATOM 715 C CA . ASP A 1 95 ? 3.308 24.327 -23.774 1.00 84.31 95 ASP A CA 1
ATOM 716 C C . ASP A 1 95 ? 2.818 23.305 -24.814 1.00 84.31 95 ASP A C 1
ATOM 718 O O . ASP A 1 95 ? 2.075 23.655 -25.728 1.00 84.31 95 ASP A O 1
ATOM 722 N N . ILE A 1 96 ? 3.198 22.029 -24.666 1.00 85.88 96 ILE A N 1
ATOM 723 C CA . ILE A 1 96 ? 2.758 20.930 -25.547 1.00 85.88 96 ILE A CA 1
ATOM 724 C C . ILE A 1 96 ? 1.349 20.468 -25.163 1.00 85.88 96 ILE A C 1
ATOM 726 O O . ILE A 1 96 ? 0.506 20.209 -26.022 1.00 85.88 96 ILE A O 1
ATOM 730 N N . SER A 1 97 ? 1.086 20.351 -23.861 1.00 86.88 97 SER A N 1
ATOM 731 C CA . SER A 1 97 ? -0.209 19.924 -23.341 1.00 86.88 97 SER A CA 1
ATOM 732 C C . SER A 1 97 ? -0.548 20.691 -22.060 1.00 86.88 97 SER A C 1
ATOM 734 O O . SER A 1 97 ? -0.113 20.292 -20.972 1.00 86.88 97 SER A O 1
ATOM 736 N N . PRO A 1 98 ? -1.334 21.780 -22.146 1.00 86.75 98 PRO A N 1
ATOM 737 C CA . PRO A 1 98 ? -1.718 22.527 -20.961 1.00 86.75 98 PRO A CA 1
ATOM 738 C C . PRO A 1 98 ? -2.603 21.666 -20.057 1.00 86.75 98 PRO A C 1
ATOM 740 O O . PRO A 1 98 ? -3.516 20.968 -20.509 1.00 86.75 98 PRO A O 1
ATOM 743 N N . VAL A 1 99 ? -2.337 21.720 -18.751 1.00 86.94 99 VAL A N 1
ATOM 744 C CA . VAL A 1 99 ? -3.067 20.911 -17.771 1.00 86.94 99 VAL A CA 1
ATOM 745 C C . VAL A 1 99 ? -4.543 21.331 -17.749 1.00 86.94 99 VAL A C 1
ATOM 747 O O . VAL A 1 99 ? -4.845 22.517 -17.596 1.00 86.94 99 VAL A O 1
ATOM 750 N N . PRO A 1 100 ? -5.492 20.383 -17.841 1.00 87.38 100 PRO A N 1
ATOM 751 C CA . PRO A 1 100 ? -6.910 20.707 -17.780 1.00 87.38 100 PRO A CA 1
ATOM 752 C C . PRO A 1 100 ? -7.295 21.337 -16.433 1.00 87.38 100 PRO A C 1
ATOM 754 O O . PRO A 1 100 ? -7.153 20.722 -15.372 1.00 87.38 100 PRO A O 1
ATOM 757 N N . ASN A 1 101 ? -7.871 22.540 -16.472 1.00 82.38 101 ASN A N 1
ATOM 758 C CA . ASN A 1 101 ? -8.374 23.224 -15.282 1.00 82.38 101 ASN A CA 1
ATOM 759 C C . ASN A 1 101 ? -9.678 22.581 -14.778 1.00 82.38 101 ASN A C 1
ATOM 761 O O . ASN A 1 101 ? -10.778 22.888 -15.246 1.00 82.38 101 ASN A O 1
ATOM 765 N N . LYS A 1 102 ? -9.576 21.697 -13.776 1.00 82.12 102 LYS A N 1
ATOM 766 C CA . LYS A 1 102 ? -10.741 21.092 -13.110 1.00 82.12 102 LYS A CA 1
ATOM 767 C C . LYS A 1 102 ? -11.410 22.103 -12.173 1.00 82.12 102 LYS A C 1
ATOM 769 O O . LYS A 1 102 ? -11.073 22.184 -10.992 1.00 82.12 102 LYS A O 1
ATO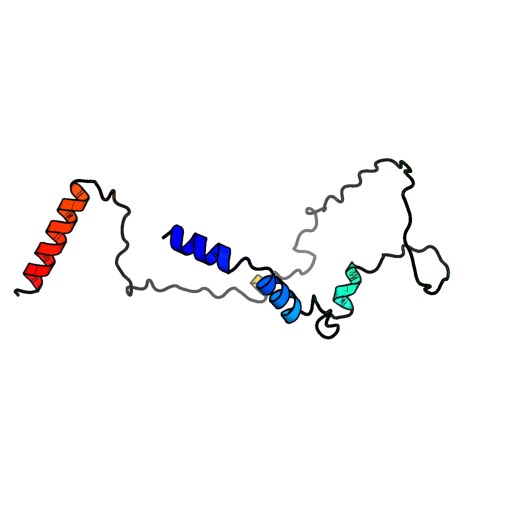M 774 N N . LYS A 1 103 ? -12.409 22.840 -12.670 1.00 85.38 103 LYS A N 1
ATOM 775 C CA . LYS A 1 103 ? -13.314 23.632 -11.819 1.00 85.38 103 LYS A CA 1
ATOM 776 C C . LYS A 1 103 ? -14.143 22.675 -10.955 1.00 85.38 103 LYS A C 1
ATOM 778 O O . LYS A 1 103 ? -15.088 22.054 -11.438 1.00 85.38 103 LYS A O 1
ATOM 783 N N . ARG A 1 104 ? -13.779 22.513 -9.679 1.00 81.88 104 ARG A N 1
ATOM 784 C CA . ARG A 1 104 ? -14.588 21.731 -8.733 1.00 81.88 104 ARG A CA 1
ATOM 785 C C . ARG A 1 104 ? -15.846 22.529 -8.397 1.00 81.88 104 ARG A C 1
ATOM 787 O O . ARG A 1 104 ? -15.747 23.645 -7.898 1.00 81.88 104 ARG A O 1
ATOM 794 N N . LYS A 1 105 ? -17.025 21.955 -8.643 1.00 82.00 105 LYS A N 1
ATOM 795 C CA . LYS A 1 105 ? -18.262 22.450 -8.027 1.00 82.00 105 LYS A CA 1
ATOM 796 C C . LYS A 1 105 ? -18.257 21.991 -6.563 1.00 82.00 105 LYS A C 1
ATOM 798 O O . LYS A 1 105 ? -18.022 20.799 -6.342 1.00 82.00 105 LYS A O 1
ATOM 803 N N . PRO A 1 106 ? -18.477 22.872 -5.570 1.00 75.81 106 PRO A N 1
ATOM 804 C CA . PRO A 1 106 ? -18.652 22.420 -4.197 1.00 75.81 106 PRO A CA 1
ATOM 805 C C . PRO A 1 106 ? -19.853 21.469 -4.155 1.00 75.81 106 PRO A C 1
ATOM 807 O O . PRO A 1 106 ? -20.944 21.795 -4.620 1.00 75.81 106 PRO A O 1
ATOM 810 N N . SER A 1 107 ? -19.624 20.248 -3.676 1.00 78.69 107 SER A N 1
ATOM 811 C CA . SER A 1 107 ? -20.693 19.272 -3.499 1.00 78.69 107 SER A CA 1
ATOM 812 C C . SER A 1 107 ? -21.482 19.639 -2.250 1.00 78.69 107 SER A C 1
ATOM 814 O O . SER A 1 107 ? -20.952 19.557 -1.146 1.00 78.69 107 SER A O 1
ATOM 816 N N . ASN A 1 108 ? -22.766 19.955 -2.414 1.00 72.69 108 ASN A N 1
ATOM 817 C CA . ASN A 1 108 ? -23.711 20.014 -1.292 1.00 72.69 108 ASN A CA 1
ATOM 818 C C . ASN A 1 108 ? -24.134 18.611 -0.823 1.00 72.69 108 ASN A C 1
ATOM 820 O O . ASN A 1 108 ? -24.863 18.465 0.155 1.00 72.69 108 ASN A O 1
ATOM 824 N N . ARG A 1 109 ? -23.692 17.557 -1.522 1.00 72.88 109 ARG A N 1
ATOM 825 C CA . ARG A 1 109 ? -23.920 16.168 -1.133 1.00 72.88 109 ARG A CA 1
ATOM 826 C C . ARG A 1 109 ? -22.828 15.759 -0.152 1.00 72.88 109 ARG A C 1
ATOM 828 O O . ARG A 1 109 ? -21.686 15.536 -0.553 1.00 72.88 109 ARG A O 1
ATOM 835 N N . GLY A 1 110 ? -23.190 15.668 1.121 1.00 79.94 110 GLY A N 1
ATOM 836 C CA . GLY A 1 110 ? -22.293 15.245 2.186 1.00 79.94 110 GLY A CA 1
ATOM 837 C C . GLY A 1 110 ? -22.937 15.360 3.561 1.00 79.94 110 GLY A C 1
ATOM 838 O O . GLY A 1 110 ? -23.952 16.025 3.747 1.00 79.94 110 GLY A O 1
ATOM 839 N N . ARG A 1 111 ? -22.333 14.682 4.534 1.00 74.69 111 ARG A N 1
ATOM 840 C CA . ARG A 1 111 ? -22.628 14.875 5.953 1.00 74.69 111 ARG A CA 1
ATOM 841 C C . ARG A 1 111 ? -21.930 16.157 6.410 1.00 74.69 111 ARG A C 1
ATOM 843 O O . ARG A 1 111 ? -20.789 16.392 6.020 1.00 74.69 111 ARG A O 1
ATOM 850 N N . ASN A 1 112 ? -22.600 16.960 7.234 1.00 78.88 112 ASN A N 1
ATOM 851 C CA . ASN A 1 112 ? -22.014 18.177 7.799 1.00 78.88 112 ASN A CA 1
ATOM 852 C C . ASN A 1 112 ? -20.682 17.856 8.489 1.00 78.88 112 ASN A C 1
ATOM 854 O O . ASN A 1 112 ? -20.574 16.832 9.172 1.00 78.88 112 ASN A O 1
ATOM 858 N N . ALA A 1 113 ? -19.689 18.729 8.312 1.00 80.75 113 ALA A N 1
ATOM 859 C CA . ALA A 1 113 ? -18.390 18.581 8.954 1.00 80.75 113 ALA A CA 1
ATOM 860 C C . ALA A 1 113 ? -18.569 18.464 10.477 1.00 80.75 113 ALA A C 1
ATOM 862 O O . ALA A 1 113 ? -19.240 19.288 11.099 1.00 80.75 113 ALA A O 1
ATOM 863 N N . SER A 1 114 ? -17.996 17.422 11.079 1.00 78.69 114 SER A N 1
ATOM 864 C CA . SER A 1 114 ? -17.960 17.275 12.533 1.00 78.69 114 SER A CA 1
ATOM 865 C C . SER A 1 114 ? -16.733 17.990 13.082 1.00 78.69 114 SER A C 1
ATOM 867 O O . SER A 1 114 ? -15.612 17.672 12.691 1.00 78.69 114 SER A O 1
ATOM 869 N N . VAL A 1 115 ? -16.943 18.925 14.003 1.00 83.12 115 VAL A N 1
ATOM 870 C CA . VAL A 1 115 ? -15.863 19.574 14.754 1.00 83.12 115 VAL A CA 1
ATOM 871 C C . VAL A 1 115 ? -15.385 18.626 15.857 1.00 83.12 115 VAL A C 1
ATOM 873 O O . VAL A 1 115 ? -16.198 17.935 16.474 1.00 83.12 115 VAL A O 1
ATOM 876 N N . ALA A 1 116 ? -14.073 18.568 16.093 1.00 87.00 116 ALA A N 1
ATOM 877 C CA . ALA A 1 116 ? -13.507 17.803 17.199 1.00 87.00 116 ALA A CA 1
ATOM 878 C C . ALA A 1 116 ? -13.990 18.384 18.539 1.00 87.00 116 ALA A C 1
ATOM 880 O O . ALA A 1 116 ? -13.888 19.587 18.769 1.00 87.00 116 ALA A O 1
ATOM 881 N N . ALA A 1 117 ? -14.517 17.533 19.418 1.00 85.25 117 ALA A N 1
ATOM 882 C CA . ALA A 1 117 ? -15.039 17.935 20.720 1.00 85.25 117 ALA A CA 1
ATOM 883 C C . ALA A 1 117 ? -14.601 16.946 21.805 1.00 85.25 117 ALA A C 1
ATOM 885 O O . ALA A 1 117 ? -14.471 15.746 21.560 1.00 85.25 117 ALA A O 1
ATOM 886 N N . VAL A 1 118 ? -14.395 17.456 23.019 1.00 93.44 118 VAL A N 1
ATOM 887 C CA . VAL A 1 118 ? -14.067 16.638 24.191 1.00 93.44 118 VAL A CA 1
ATOM 888 C C . VAL A 1 118 ? -15.335 15.926 24.660 1.00 93.44 118 VAL A C 1
ATOM 890 O O . VAL A 1 118 ? -16.257 16.560 25.173 1.00 93.44 118 VAL A O 1
ATOM 893 N N . ILE A 1 119 ? -15.379 14.603 24.495 1.00 86.75 119 ILE A N 1
ATOM 894 C CA . ILE A 1 119 ? -16.577 13.780 24.749 1.00 86.75 119 ILE A CA 1
ATOM 895 C C . ILE A 1 119 ? -16.993 13.803 26.231 1.00 86.75 119 ILE A C 1
ATOM 897 O O . ILE A 1 119 ? -18.173 13.689 26.544 1.00 86.75 119 ILE A O 1
ATOM 901 N N . THR A 1 120 ? -16.040 13.993 27.145 1.00 91.62 120 THR A N 1
ATOM 902 C CA . THR A 1 120 ? -16.285 14.074 28.595 1.00 91.62 120 THR A CA 1
ATOM 903 C C . THR A 1 120 ? -16.681 15.472 29.074 1.00 91.62 120 THR A C 1
ATOM 905 O O . THR A 1 120 ? -16.904 15.666 30.266 1.00 91.62 120 THR A O 1
ATOM 908 N N . SER A 1 121 ? -16.763 16.462 28.179 1.00 91.88 121 SER A N 1
ATOM 909 C CA . SER A 1 121 ? -17.169 17.817 28.557 1.00 91.88 121 SER A CA 1
ATOM 910 C C . SER A 1 121 ? -18.681 17.912 28.788 1.00 91.88 121 SER A C 1
ATOM 912 O O . SER A 1 121 ? -19.468 17.267 28.092 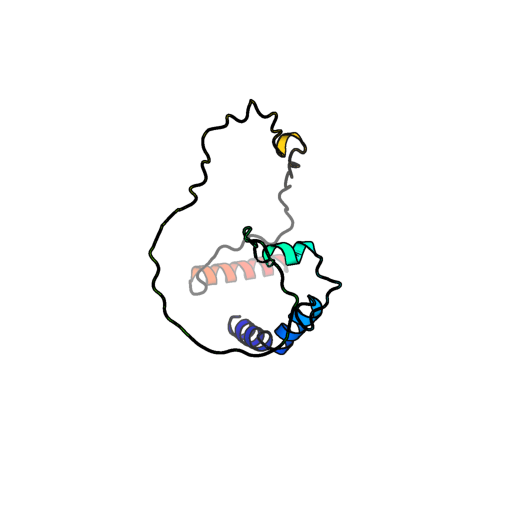1.00 91.88 121 SER A O 1
ATOM 914 N N . SER A 1 122 ? -19.100 18.776 29.722 1.00 91.44 122 SER A N 1
ATOM 915 C CA . SER A 1 122 ? -20.528 19.076 29.942 1.00 91.44 122 SER A CA 1
ATOM 916 C C . SER A 1 122 ? -21.198 19.596 28.669 1.00 91.44 122 SER A C 1
ATOM 918 O O . SER A 1 122 ? -22.272 19.130 28.298 1.00 91.44 122 SER A O 1
ATOM 920 N N . ARG A 1 123 ? -20.500 20.468 27.924 1.00 89.62 123 ARG A N 1
ATOM 921 C CA . ARG A 1 123 ? -20.983 21.025 26.651 1.00 89.62 123 ARG A CA 1
ATOM 922 C C . ARG A 1 123 ? -21.363 19.942 25.640 1.00 89.62 123 ARG A C 1
ATOM 924 O O . ARG A 1 123 ? -22.415 20.029 25.023 1.00 89.62 123 ARG A O 1
ATOM 931 N N . TYR A 1 124 ? -20.554 18.888 25.503 1.00 91.38 124 TYR A N 1
ATOM 932 C CA . TYR A 1 124 ? -20.867 17.790 24.582 1.00 91.38 124 TYR A CA 1
ATOM 933 C C . TYR A 1 124 ? -22.131 17.019 24.998 1.00 91.38 124 TYR A C 1
ATOM 935 O O . TYR A 1 124 ? -22.913 16.599 24.142 1.00 91.38 124 TYR A O 1
ATOM 943 N N . ARG A 1 125 ? -22.363 16.855 26.307 1.00 91.69 125 ARG A N 1
ATOM 944 C CA . ARG A 1 125 ? -23.584 16.232 26.842 1.00 91.69 125 ARG A CA 1
ATOM 945 C C . ARG A 1 125 ? -24.822 1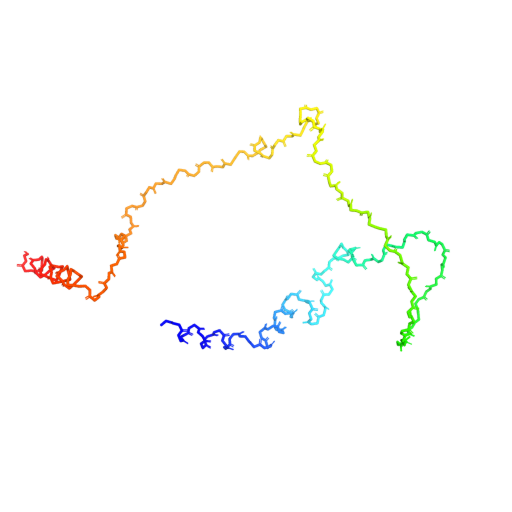7.090 26.564 1.00 91.69 125 ARG A C 1
ATOM 947 O O . ARG A 1 125 ? -25.829 16.550 26.112 1.00 91.69 125 ARG A O 1
ATOM 954 N N . GLU A 1 126 ? -24.745 18.393 26.818 1.00 94.50 126 GLU A N 1
ATOM 955 C CA . GLU A 1 126 ? -25.833 19.353 26.569 1.00 94.50 126 GLU A CA 1
ATOM 956 C C . GLU A 1 126 ? -26.227 19.375 25.084 1.00 94.50 126 GLU A C 1
ATOM 958 O O . GLU A 1 126 ? -27.395 19.158 24.751 1.00 94.50 126 GLU A O 1
ATOM 963 N N . ASP A 1 127 ? -25.240 19.483 24.189 1.00 91.38 127 ASP A N 1
ATOM 964 C CA . ASP A 1 127 ? -25.441 19.454 22.736 1.00 91.38 127 ASP A CA 1
ATOM 965 C C . ASP A 1 127 ? -26.183 18.194 22.262 1.00 91.38 127 ASP A C 1
ATOM 967 O O . ASP A 1 127 ? -26.989 18.245 21.327 1.00 91.38 127 ASP A O 1
ATOM 971 N N . LEU A 1 128 ? -25.884 17.034 22.856 1.00 91.06 128 LEU A N 1
ATOM 972 C CA . LEU A 1 128 ? -26.542 15.774 22.511 1.00 91.06 128 LEU A CA 1
ATOM 973 C C . LEU A 1 128 ? -28.006 15.751 22.958 1.00 91.06 128 LEU A C 1
ATOM 975 O O . LEU A 1 128 ? -28.858 15.307 22.185 1.00 91.06 128 LEU A O 1
ATOM 979 N N . ILE A 1 129 ? -28.295 16.255 24.160 1.00 95.44 129 ILE A N 1
ATOM 980 C CA . ILE A 1 129 ? -29.659 16.346 24.699 1.00 95.44 129 ILE A CA 1
ATOM 981 C C . ILE A 1 129 ? -30.507 17.298 23.846 1.00 95.44 129 ILE A C 1
ATOM 983 O O . ILE A 1 129 ? -31.657 17.001 23.530 1.00 95.44 129 ILE A O 1
ATOM 987 N N . GLU A 1 130 ? -29.959 18.435 23.419 1.00 95.00 130 GLU A N 1
ATOM 988 C CA . GLU A 1 130 ? -30.686 19.344 22.527 1.00 95.00 130 GLU A CA 1
ATOM 989 C C . GLU A 1 130 ? -30.950 18.730 21.149 1.00 95.00 130 GLU A C 1
ATOM 991 O O . GLU A 1 130 ? -32.033 18.897 20.580 1.00 95.00 130 GLU A O 1
ATOM 996 N N . LYS A 1 131 ? -29.964 18.016 20.592 1.00 91.69 131 LYS A N 1
ATOM 997 C CA . LYS A 1 131 ? -30.111 17.337 19.297 1.00 91.69 131 LYS A CA 1
ATOM 998 C C . LYS A 1 131 ? -31.186 16.252 19.345 1.00 91.69 131 LYS A C 1
ATOM 1000 O O . LYS A 1 131 ? -31.898 16.101 18.351 1.00 91.69 131 LYS A O 1
ATOM 1005 N N . SER A 1 132 ? -31.320 15.519 20.455 1.00 93.00 132 SER A N 1
ATOM 1006 C CA . SER A 1 132 ? -32.384 14.518 20.606 1.00 93.00 132 SER A CA 1
ATOM 1007 C C . SER A 1 132 ? -33.762 15.175 20.711 1.00 93.00 132 SER A C 1
ATOM 1009 O O . SER A 1 132 ? -34.647 14.811 19.940 1.00 93.00 132 SER A O 1
ATOM 1011 N N . LYS A 1 133 ? -33.912 16.227 21.529 1.00 95.81 133 LYS A N 1
ATOM 1012 C CA . LYS A 1 133 ? -35.172 16.990 21.652 1.00 95.81 133 LYS A CA 1
ATOM 1013 C C . LYS A 1 133 ? -35.654 17.558 20.315 1.00 95.81 133 LYS A C 1
ATOM 1015 O O . LYS A 1 133 ? -36.786 17.320 19.909 1.00 95.81 133 LYS A O 1
ATOM 1020 N N . LYS A 1 134 ? -34.765 18.213 19.556 1.00 92.94 134 LYS A N 1
ATOM 1021 C CA . LYS A 1 134 ? -35.085 18.753 18.216 1.00 92.94 134 LYS A CA 1
ATOM 1022 C C . LYS A 1 134 ? -35.514 17.670 17.221 1.00 92.94 134 LYS A C 1
ATOM 1024 O O . LYS A 1 134 ? -36.198 17.971 16.245 1.00 92.94 134 LYS A O 1
ATOM 1029 N N . LYS A 1 135 ? -35.059 16.426 17.402 1.00 91.12 135 LYS A N 1
ATOM 1030 C CA . LYS A 1 135 ? -35.479 15.292 16.572 1.00 91.12 135 LYS A CA 1
ATOM 1031 C C . LYS A 1 135 ? -36.880 14.820 16.967 1.00 91.12 135 LYS A C 1
ATOM 1033 O O . LYS A 1 135 ? -37.681 14.584 16.071 1.00 91.12 135 LYS A O 1
ATOM 1038 N N . GLU A 1 136 ? -37.168 14.727 18.262 1.00 93.00 136 GLU A N 1
ATOM 1039 C CA . GLU A 1 136 ? -38.485 14.350 18.798 1.00 93.00 136 GLU A CA 1
ATOM 1040 C C . GLU A 1 136 ? -39.568 15.374 18.416 1.00 93.00 136 GLU A C 1
ATOM 1042 O O . GLU A 1 136 ? -40.618 15.001 17.899 1.00 93.00 136 GLU A O 1
ATOM 1047 N N . GLU A 1 137 ? -39.282 16.674 18.537 1.00 92.50 137 GLU A N 1
ATOM 1048 C CA . GLU A 1 137 ? -40.198 17.756 18.134 1.00 92.50 137 GLU A CA 1
ATOM 1049 C C . GLU A 1 137 ? -40.556 17.723 16.640 1.00 92.50 137 GLU A C 1
ATOM 1051 O O . GLU A 1 137 ? -41.675 18.055 16.261 1.00 92.50 137 GLU A O 1
ATOM 1056 N N . LYS A 1 138 ? -39.616 17.311 15.780 1.00 88.44 138 LYS A N 1
ATOM 1057 C CA . LYS A 1 138 ? -39.853 17.151 14.336 1.00 88.44 138 LYS A CA 1
ATOM 1058 C C . LYS A 1 138 ? -40.623 15.882 13.982 1.00 88.44 138 LYS A C 1
ATOM 1060 O O . LYS A 1 138 ? -41.134 15.804 12.876 1.00 88.44 138 LYS A O 1
ATOM 1065 N N . GLN A 1 139 ? -40.623 14.877 14.855 1.00 81.88 139 GLN A N 1
ATOM 1066 C CA . GLN A 1 139 ? -41.370 13.632 14.651 1.00 81.88 139 GLN A CA 1
ATOM 1067 C C . GLN A 1 139 ? -42.816 13.748 15.139 1.00 81.88 139 GLN A C 1
ATOM 1069 O O . GLN A 1 139 ? -43.689 13.080 14.598 1.00 81.88 139 GLN A O 1
ATOM 1074 N N . ASN A 1 140 ? -43.063 14.610 16.126 1.00 77.19 140 ASN A N 1
ATOM 1075 C CA . ASN A 1 140 ? -44.389 14.863 16.689 1.00 77.19 140 ASN A CA 1
ATOM 1076 C C . ASN A 1 140 ? -45.163 15.986 15.971 1.00 77.19 140 ASN A C 1
ATOM 1078 O O . ASN A 1 140 ? -46.179 16.449 16.489 1.00 77.19 140 ASN A O 1
ATOM 1082 N N . LYS A 1 141 ? -44.684 16.449 14.814 1.00 60.78 141 LYS A N 1
ATOM 1083 C CA . LYS A 1 141 ? -45.280 17.520 14.011 1.00 60.78 141 LYS A CA 1
ATOM 1084 C C . LYS A 1 141 ? -45.497 17.037 12.586 1.00 60.78 141 LYS A C 1
ATOM 1086 O O . LYS A 1 141 ? -46.540 17.414 12.014 1.00 60.78 141 LYS A O 1
#

Mean predicted aligned error: 21.8 Å